Protein AF-A0A161Y459-F1 (afdb_monomer_lite)

InterPro domains:
  IPR046797 PD-(D/E)XK nuclease-like [PF20516] (4-65)

pLDDT: mean 83.08, std 14.65, range [36.06, 96.25]

Structure (mmCIF, N/CA/C/O backbone):
data_AF-A0A161Y459-F1
#
_entry.id   AF-A0A161Y459-F1
#
loop_
_atom_site.group_PDB
_atom_site.id
_atom_site.type_symbol
_atom_site.label_atom_id
_atom_site.label_alt_id
_atom_site.label_comp_id
_atom_site.label_asym_id
_atom_site.label_entity_id
_atom_site.label_seq_id
_atom_site.pdbx_PDB_ins_code
_atom_site.Cartn_x
_atom_site.Cartn_y
_atom_site.Cartn_z
_atom_site.occupancy
_atom_site.B_iso_or_equiv
_atom_site.auth_seq_id
_atom_site.auth_comp_id
_atom_site.auth_asym_id
_atom_site.auth_atom_id
_atom_site.pdbx_PDB_model_num
ATOM 1 N N . MET A 1 1 ? -22.522 8.909 16.201 1.00 36.06 1 MET A N 1
ATOM 2 C CA . MET A 1 1 ? -21.141 9.115 16.692 1.00 36.06 1 MET A CA 1
ATOM 3 C C . MET A 1 1 ? -20.185 8.462 15.694 1.00 36.06 1 MET A C 1
ATOM 5 O O . MET A 1 1 ? -19.963 7.266 15.773 1.00 36.06 1 MET A O 1
ATOM 9 N N . GLY A 1 2 ? -19.744 9.205 14.672 1.00 47.75 2 GLY A N 1
ATOM 10 C CA . GLY A 1 2 ? -18.962 8.697 13.530 1.00 47.75 2 GLY A CA 1
ATOM 11 C C . GLY A 1 2 ? -17.468 9.007 13.645 1.00 47.75 2 GLY A C 1
ATOM 12 O O . GLY A 1 2 ? -16.934 9.754 12.827 1.00 47.75 2 GLY A O 1
ATOM 13 N N . THR A 1 3 ? -16.813 8.491 14.685 1.00 52.75 3 THR A N 1
ATOM 14 C CA . THR A 1 3 ? -15.422 8.828 15.056 1.00 52.75 3 THR A CA 1
ATOM 15 C C . THR A 1 3 ? -14.385 7.781 14.643 1.00 52.75 3 THR A C 1
ATOM 17 O O . THR A 1 3 ? -13.190 8.039 14.745 1.00 52.75 3 THR A O 1
ATOM 20 N N . THR A 1 4 ? -14.804 6.627 14.127 1.00 60.09 4 THR A N 1
ATOM 21 C CA . THR A 1 4 ? -13.917 5.498 13.807 1.00 60.09 4 THR A CA 1
ATOM 22 C C . THR A 1 4 ? -12.878 5.822 12.731 1.00 60.09 4 THR A C 1
ATOM 24 O O . THR A 1 4 ? -11.723 5.440 12.850 1.00 60.09 4 THR A O 1
ATOM 27 N N . LEU A 1 5 ? -13.235 6.600 11.706 1.00 62.7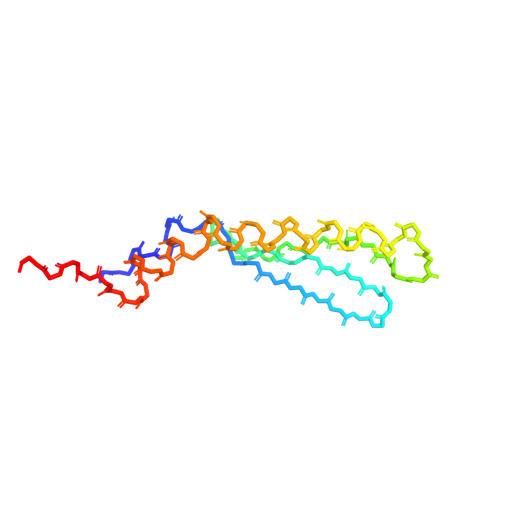5 5 LEU A N 1
ATOM 28 C CA . LEU A 1 5 ? -12.313 6.989 10.624 1.00 62.75 5 LEU A CA 1
ATOM 29 C C . LEU A 1 5 ? -11.300 8.081 11.009 1.00 62.75 5 LEU A C 1
ATOM 31 O O . LEU A 1 5 ? -10.386 8.334 10.234 1.00 62.75 5 LEU A O 1
ATOM 35 N N . ALA A 1 6 ? -11.450 8.747 12.160 1.00 67.25 6 ALA A N 1
ATOM 36 C CA . ALA A 1 6 ? -10.522 9.805 12.578 1.00 67.25 6 ALA A CA 1
ATOM 37 C C . ALA A 1 6 ? -9.154 9.258 13.024 1.00 67.25 6 ALA A C 1
ATOM 39 O O . ALA A 1 6 ? -8.165 9.981 12.990 1.00 67.25 6 ALA A O 1
ATOM 40 N N . SER A 1 7 ? -9.092 7.986 13.431 1.00 78.81 7 SER A N 1
ATOM 41 C CA . SER A 1 7 ? -7.857 7.322 13.864 1.00 78.81 7 SER A CA 1
ATOM 42 C C . SER A 1 7 ? -7.072 6.668 12.722 1.00 78.81 7 SER A C 1
ATOM 44 O O . SER A 1 7 ? -5.939 6.241 12.941 1.00 78.81 7 SER A O 1
ATOM 46 N N . LEU A 1 8 ? -7.636 6.591 11.510 1.00 85.38 8 LEU A N 1
ATOM 47 C CA . LEU A 1 8 ? -6.936 6.064 10.341 1.00 85.38 8 LEU A CA 1
ATOM 48 C C . LEU A 1 8 ? -6.212 7.209 9.608 1.00 85.38 8 LEU A C 1
ATOM 50 O O . LEU A 1 8 ? -6.870 8.161 9.188 1.00 85.38 8 LEU A O 1
ATOM 54 N N . PRO A 1 9 ? -4.884 7.134 9.398 1.00 81.81 9 PRO A N 1
ATOM 55 C CA . PRO A 1 9 ? -4.127 8.244 8.817 1.00 81.81 9 PRO A CA 1
ATOM 56 C C . PRO A 1 9 ? -4.465 8.493 7.338 1.00 81.81 9 PRO A C 1
ATOM 58 O O . PRO A 1 9 ? -4.494 9.639 6.894 1.00 81.81 9 PRO A O 1
ATOM 61 N N . PHE A 1 10 ? -4.728 7.436 6.565 1.00 87.56 10 PHE A N 1
ATOM 62 C CA . PHE A 1 10 ? -5.177 7.517 5.174 1.00 87.56 10 PHE A CA 1
ATOM 63 C C . PHE A 1 10 ? -5.805 6.198 4.716 1.00 87.56 10 PHE A C 1
ATOM 65 O O . PHE A 1 10 ? -5.557 5.140 5.297 1.00 87.56 10 PHE A O 1
ATOM 72 N N . LEU A 1 11 ? -6.570 6.257 3.625 1.00 87.62 11 LEU A N 1
ATOM 73 C CA . LEU A 1 11 ? -7.001 5.080 2.871 1.00 87.62 11 LEU A CA 1
ATOM 74 C C . LEU A 1 11 ? -6.055 4.858 1.682 1.00 87.62 11 LEU A C 1
ATOM 76 O O . LEU A 1 11 ? -5.992 5.732 0.807 1.00 87.62 11 LEU A O 1
ATOM 80 N N . PRO A 1 12 ? -5.298 3.744 1.644 1.00 89.81 12 PRO A N 1
ATOM 81 C CA . PRO A 1 12 ? -4.432 3.439 0.515 1.00 89.81 12 PRO A CA 1
ATOM 82 C C . PRO A 1 12 ? -5.226 2.946 -0.693 1.00 89.81 12 PRO A C 1
ATOM 84 O O . PRO A 1 12 ? -6.274 2.314 -0.568 1.00 89.81 12 PRO A O 1
ATOM 87 N N . GLY A 1 13 ? -4.649 3.144 -1.869 1.00 90.12 13 GLY A N 1
ATOM 88 C CA . GLY A 1 13 ? -5.046 2.493 -3.104 1.00 90.12 13 GLY A CA 1
ATOM 89 C C . GLY A 1 13 ? -3.847 2.314 -4.025 1.00 90.12 13 GLY A C 1
ATOM 90 O O . GLY A 1 13 ? -2.822 2.990 -3.901 1.00 90.12 13 GLY A O 1
ATOM 91 N N . LEU A 1 14 ? -3.989 1.390 -4.966 1.00 92.50 14 LEU A N 1
ATOM 92 C CA . LEU A 1 14 ? -2.982 1.101 -5.973 1.00 92.50 14 LEU A CA 1
ATOM 93 C C . LEU A 1 14 ? -3.632 1.198 -7.351 1.00 92.50 14 LEU A C 1
ATOM 95 O O . LEU A 1 14 ? -4.671 0.586 -7.593 1.00 92.50 14 LEU A O 1
ATOM 99 N N . ILE A 1 15 ? -3.031 1.971 -8.250 1.00 92.56 15 ILE A N 1
ATOM 100 C CA . ILE A 1 15 ? -3.493 2.102 -9.631 1.00 92.56 15 ILE A CA 1
ATOM 101 C C . ILE A 1 15 ? -2.440 1.474 -10.534 1.00 92.56 15 ILE A C 1
ATOM 103 O O . ILE A 1 15 ? -1.289 1.913 -10.538 1.00 92.56 15 ILE A O 1
ATOM 107 N N . VAL A 1 16 ? -2.858 0.483 -11.319 1.00 92.44 16 VAL A N 1
ATOM 108 C CA . VAL A 1 16 ? -2.029 -0.170 -12.335 1.00 92.44 16 VAL A CA 1
ATOM 109 C C . VAL A 1 16 ? -2.547 0.245 -13.707 1.00 92.44 16 VAL A C 1
ATOM 111 O O . VAL A 1 16 ? -3.692 -0.040 -14.056 1.00 92.44 16 VAL A O 1
ATOM 114 N N . GLN A 1 17 ? -1.727 0.969 -14.465 1.00 91.75 17 GLN A N 1
ATOM 115 C CA . GLN A 1 17 ? -2.047 1.444 -15.811 1.00 91.75 17 GLN A CA 1
ATOM 116 C C . GLN A 1 17 ? -0.945 1.007 -16.769 1.00 91.75 17 GLN A C 1
ATOM 118 O O . GLN A 1 17 ? 0.113 1.632 -16.836 1.00 91.75 17 GLN A O 1
ATOM 123 N N . SER A 1 18 ? -1.209 -0.065 -17.522 1.00 90.44 18 SER A N 1
ATOM 124 C CA . SER A 1 18 ? -0.184 -0.751 -18.314 1.00 90.44 18 SER A CA 1
ATOM 125 C C . SER A 1 18 ? 0.996 -1.130 -17.406 1.00 90.44 18 SER A C 1
ATOM 127 O O . SER A 1 18 ? 0.813 -1.781 -16.379 1.00 90.44 18 SER A O 1
ATOM 129 N N . GLU A 1 19 ? 2.195 -0.681 -17.743 1.00 88.25 19 GLU A N 1
ATOM 130 C CA . GLU A 1 19 ? 3.409 -0.870 -16.968 1.00 88.25 19 GLU A CA 1
ATOM 131 C C . GLU A 1 19 ? 3.583 0.137 -15.825 1.00 88.25 19 GLU A C 1
ATOM 133 O O . GLU A 1 19 ? 4.465 -0.064 -14.996 1.00 88.25 19 GLU A O 1
ATOM 138 N N . HIS A 1 20 ? 2.766 1.191 -15.735 1.00 92.75 20 HIS A N 1
ATOM 139 C CA . HIS A 1 20 ? 2.891 2.231 -14.714 1.00 92.75 20 HIS A CA 1
ATOM 140 C C . HIS A 1 20 ? 2.105 1.899 -13.446 1.00 92.75 20 HIS A C 1
ATOM 142 O O . HIS A 1 20 ? 0.912 1.590 -13.490 1.00 92.75 20 HIS A O 1
ATOM 148 N N . TRP A 1 21 ? 2.767 2.042 -12.301 1.00 94.50 21 TRP A N 1
ATOM 149 C CA . TRP A 1 21 ? 2.192 1.796 -10.984 1.00 94.50 21 TRP A CA 1
ATOM 150 C C . TRP A 1 21 ? 2.160 3.085 -10.177 1.00 94.50 21 TRP A C 1
ATOM 152 O O . TRP A 1 21 ? 3.155 3.809 -10.085 1.00 94.50 21 TRP A O 1
ATOM 162 N N . 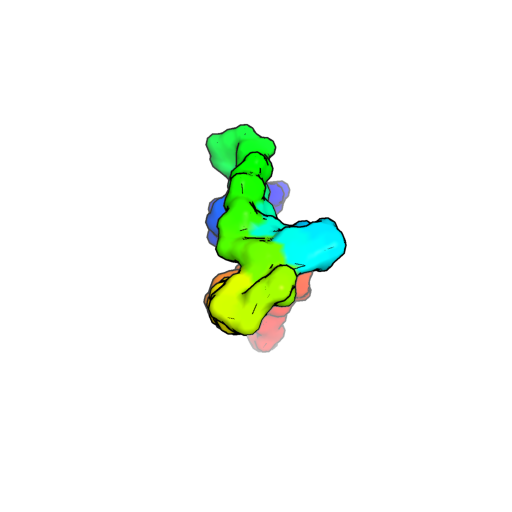TYR A 1 22 ? 1.018 3.355 -9.553 1.00 92.75 22 TYR A N 1
ATOM 163 C CA . TYR A 1 22 ? 0.822 4.527 -8.712 1.00 92.75 22 TYR A CA 1
ATOM 164 C C . TYR A 1 22 ? 0.254 4.121 -7.359 1.00 92.75 22 TYR A C 1
ATOM 166 O O . TYR A 1 22 ? -0.691 3.337 -7.277 1.00 92.75 22 TYR A O 1
ATOM 174 N N . PHE A 1 23 ? 0.800 4.715 -6.308 1.00 91.31 23 PHE A N 1
ATOM 175 C CA . PHE A 1 23 ? 0.214 4.709 -4.983 1.00 91.31 23 PHE A CA 1
ATOM 176 C C . PHE A 1 23 ? -0.729 5.902 -4.865 1.00 91.31 23 PHE A C 1
ATOM 178 O O . PHE A 1 23 ? -0.379 7.019 -5.252 1.00 91.31 23 PHE A O 1
ATOM 185 N N . VAL A 1 24 ? -1.918 5.678 -4.324 1.00 91.00 24 VAL A N 1
ATOM 186 C CA . VAL A 1 24 ? -2.822 6.754 -3.930 1.00 91.00 24 VAL A CA 1
ATOM 187 C C . VAL A 1 24 ? -3.110 6.650 -2.444 1.00 91.00 24 VAL A C 1
ATOM 189 O O . VAL A 1 24 ? -3.310 5.561 -1.918 1.00 91.00 24 VAL A O 1
ATOM 192 N N . ALA A 1 25 ? -3.125 7.789 -1.766 1.00 88.44 25 ALA A N 1
ATOM 193 C CA . ALA A 1 25 ? -3.541 7.887 -0.378 1.00 88.44 25 ALA A CA 1
ATOM 194 C C . ALA A 1 25 ? -4.573 9.000 -0.258 1.00 88.44 25 ALA A C 1
ATOM 196 O O . ALA A 1 25 ? -4.317 10.142 -0.653 1.00 88.44 25 ALA A O 1
ATOM 197 N N . THR A 1 26 ? -5.733 8.655 0.288 1.00 84.56 26 THR A N 1
ATOM 198 C CA . THR A 1 26 ? -6.802 9.618 0.559 1.00 84.56 26 THR A CA 1
ATOM 199 C C . THR A 1 26 ? -6.784 9.954 2.041 1.00 84.56 26 THR A C 1
ATOM 201 O O . THR A 1 26 ? -6.976 9.062 2.871 1.00 84.56 26 THR A O 1
ATOM 204 N N . THR A 1 27 ? -6.532 11.220 2.379 1.00 80.94 27 THR A N 1
ATOM 205 C CA . THR A 1 27 ? -6.579 11.714 3.763 1.00 80.94 27 THR A CA 1
ATOM 206 C C . THR A 1 27 ? -7.873 12.486 4.008 1.00 80.94 27 THR A C 1
ATOM 208 O O . THR A 1 27 ? -8.412 13.131 3.106 1.00 80.94 27 THR A O 1
ATOM 211 N N . ARG A 1 28 ? -8.385 12.433 5.242 1.00 66.50 28 ARG A N 1
ATOM 212 C CA . ARG A 1 28 ? -9.613 13.152 5.612 1.00 66.50 28 ARG A CA 1
ATOM 213 C C . ARG A 1 28 ? -9.371 14.633 5.892 1.00 66.50 28 ARG A C 1
ATOM 215 O O . ARG A 1 28 ? -10.233 15.441 5.580 1.00 66.50 28 ARG A O 1
ATOM 222 N N . ASP A 1 29 ? -8.193 14.980 6.410 1.00 65.75 29 ASP A N 1
ATOM 223 C CA . ASP A 1 29 ? -7.850 16.326 6.905 1.00 65.75 29 ASP A CA 1
ATOM 224 C C . ASP A 1 29 ? -7.785 17.414 5.809 1.00 65.75 29 ASP A C 1
ATOM 226 O O . ASP A 1 29 ? -7.438 18.556 6.070 1.00 65.75 29 ASP A O 1
ATOM 230 N N . AS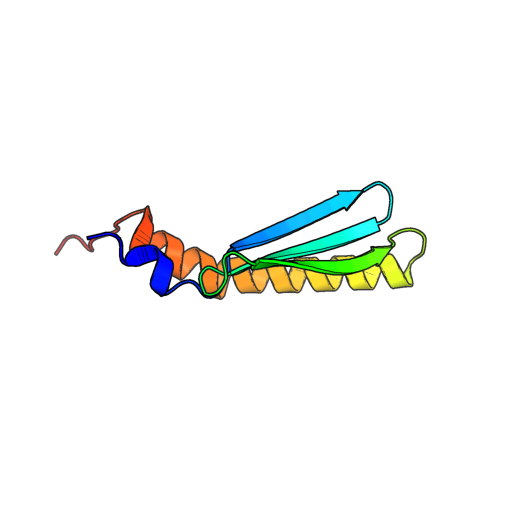N A 1 30 ? -8.102 17.067 4.556 1.00 60.00 30 ASN A N 1
ATOM 231 C CA . ASN A 1 30 ? -8.269 18.012 3.447 1.00 60.00 30 ASN A CA 1
ATOM 232 C C . ASN A 1 30 ? -9.081 17.430 2.266 1.00 60.00 30 ASN A C 1
ATOM 234 O O . ASN A 1 30 ? -9.003 17.969 1.164 1.00 60.00 30 ASN A O 1
ATOM 238 N N . GLU A 1 31 ? -9.753 16.277 2.441 1.00 67.19 31 GLU A N 1
ATOM 239 C CA . GLU A 1 31 ? -10.342 15.466 1.344 1.00 67.19 31 GLU A CA 1
ATOM 240 C C . GLU A 1 31 ? -9.385 15.255 0.150 1.00 67.19 31 GLU A C 1
ATOM 242 O O . GLU A 1 31 ? -9.778 15.051 -1.001 1.00 67.19 31 GLU A O 1
ATOM 247 N N . LYS A 1 32 ? -8.077 15.322 0.418 1.00 74.75 32 LYS A N 1
ATOM 248 C CA . LYS A 1 32 ? -7.056 15.393 -0.616 1.00 74.75 32 LYS A CA 1
ATOM 249 C C . LYS A 1 32 ? -6.591 13.988 -0.945 1.00 74.75 32 LYS A C 1
ATOM 251 O O . LYS A 1 32 ? -5.956 13.312 -0.136 1.00 74.75 32 LYS A O 1
ATOM 256 N N . THR A 1 33 ? -6.858 13.570 -2.175 1.00 80.38 33 THR A N 1
ATOM 257 C CA . THR A 1 33 ? -6.241 12.369 -2.737 1.00 80.38 33 THR A CA 1
ATOM 258 C C . THR A 1 33 ? -4.855 12.733 -3.254 1.00 80.38 33 THR A C 1
ATOM 260 O O . THR A 1 33 ? -4.718 13.514 -4.197 1.00 80.38 33 THR A O 1
ATOM 263 N N . THR A 1 34 ? -3.813 12.176 -2.641 1.00 82.69 34 THR A N 1
ATOM 264 C CA . THR A 1 34 ? -2.440 12.309 -3.141 1.00 82.69 34 THR A CA 1
ATOM 265 C C . THR A 1 34 ? -2.108 11.094 -3.995 1.00 82.69 34 THR A C 1
ATOM 267 O O . THR A 1 34 ? -2.229 9.965 -3.527 1.00 82.69 34 THR A O 1
ATOM 270 N N . LYS A 1 35 ? -1.684 11.325 -5.243 1.00 86.38 35 LYS A N 1
ATOM 271 C CA . LYS A 1 35 ? -1.215 10.289 -6.172 1.00 86.38 35 LYS A CA 1
ATOM 272 C C . LYS A 1 35 ? 0.296 10.397 -6.336 1.00 86.38 35 LYS A C 1
ATOM 274 O O . LYS A 1 35 ? 0.800 11.446 -6.727 1.00 86.38 35 LYS A O 1
ATOM 279 N N . LEU A 1 36 ? 1.000 9.304 -6.074 1.00 85.75 36 LEU A N 1
ATOM 280 C CA . LEU A 1 36 ? 2.446 9.180 -6.205 1.00 85.75 36 LEU A CA 1
ATOM 281 C C . LEU A 1 36 ? 2.769 8.086 -7.224 1.00 85.75 36 LEU A C 1
ATOM 283 O O . LEU A 1 36 ? 2.281 6.964 -7.112 1.00 85.75 36 LEU A O 1
ATOM 287 N N . ALA A 1 37 ? 3.599 8.399 -8.218 1.00 85.94 37 ALA A N 1
ATOM 288 C CA . ALA A 1 37 ? 4.157 7.374 -9.093 1.00 85.94 37 ALA A CA 1
ATOM 289 C C . ALA A 1 37 ? 5.119 6.496 -8.285 1.00 85.94 37 ALA A C 1
ATOM 291 O O . ALA A 1 37 ? 6.039 7.014 -7.653 1.00 85.94 37 ALA A O 1
ATOM 292 N N . ILE A 1 38 ? 4.885 5.184 -8.294 1.00 87.38 38 ILE A N 1
ATOM 293 C CA . ILE A 1 38 ? 5.799 4.220 -7.685 1.00 87.38 38 ILE A CA 1
ATOM 294 C C . ILE A 1 38 ? 6.949 4.011 -8.656 1.00 87.38 38 ILE A C 1
ATOM 296 O O . ILE A 1 38 ? 8.076 4.369 -8.344 1.00 87.38 38 ILE A O 1
ATOM 300 N N . GLU A 1 39 ? 6.648 3.444 -9.823 1.00 90.31 39 GLU A N 1
ATOM 301 C CA . GLU A 1 39 ? 7.592 3.178 -10.905 1.00 90.31 39 GLU A CA 1
ATOM 302 C C . GLU A 1 39 ? 6.855 2.602 -12.123 1.00 90.31 39 GLU A C 1
ATOM 304 O O . GLU A 1 39 ? 5.646 2.348 -12.090 1.00 90.31 39 GLU A O 1
ATOM 309 N N . THR A 1 40 ? 7.609 2.361 -13.194 1.00 83.12 40 THR A N 1
ATOM 310 C CA . THR A 1 40 ? 7.200 1.484 -14.296 1.00 83.12 40 THR A CA 1
ATOM 311 C C . THR A 1 40 ? 7.755 0.062 -14.136 1.00 83.12 40 THR A C 1
ATOM 313 O O . THR A 1 40 ? 8.840 -0.141 -13.604 1.00 83.12 40 THR A O 1
ATOM 316 N N . THR A 1 41 ? 7.028 -0.938 -14.623 1.00 88.56 41 THR A N 1
ATOM 317 C CA . THR A 1 41 ? 7.457 -2.344 -14.731 1.00 88.56 41 THR A CA 1
ATOM 318 C C . THR A 1 41 ? 8.096 -2.666 -16.086 1.00 88.56 41 THR A C 1
ATOM 320 O O . THR A 1 41 ? 8.462 -3.813 -16.324 1.00 88.56 41 THR A O 1
ATOM 323 N N . SER A 1 42 ? 8.317 -1.653 -16.935 1.00 89.44 42 SER A N 1
ATOM 324 C CA . SER A 1 42 ?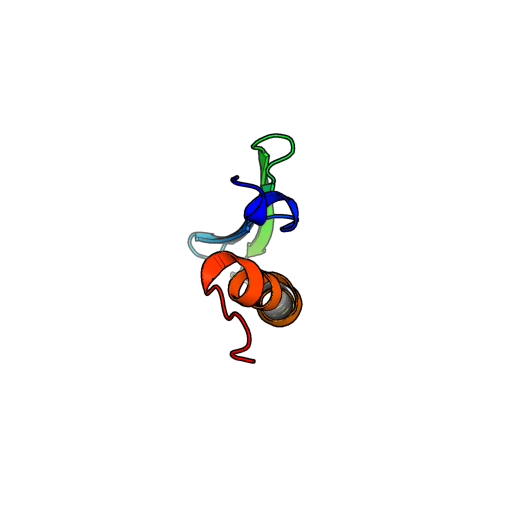 8.959 -1.769 -18.257 1.00 89.44 42 SER A CA 1
ATOM 325 C C . SER A 1 42 ? 10.397 -2.283 -18.223 1.00 89.44 42 SER A C 1
ATOM 327 O O . SER A 1 42 ? 10.952 -2.710 -19.233 1.00 89.44 42 SER A O 1
ATOM 329 N N . ASN A 1 43 ? 11.036 -2.209 -17.055 1.00 92.38 43 ASN A N 1
ATOM 330 C CA . ASN A 1 43 ? 12.399 -2.656 -16.834 1.00 92.38 43 ASN A CA 1
ATOM 331 C C . ASN A 1 43 ? 12.535 -3.329 -15.466 1.00 92.38 43 ASN A C 1
ATOM 333 O O . ASN A 1 43 ? 11.814 -3.021 -14.515 1.00 92.38 43 ASN A O 1
ATOM 337 N N . THR A 1 44 ? 13.527 -4.210 -15.346 1.00 92.44 44 THR A N 1
ATOM 338 C CA . THR A 1 44 ? 13.762 -5.028 -14.149 1.00 92.44 44 THR A CA 1
ATOM 339 C C . THR A 1 44 ? 13.935 -4.194 -12.878 1.00 92.44 44 THR A C 1
ATOM 341 O O . THR A 1 44 ? 13.406 -4.542 -11.824 1.00 92.44 44 THR A O 1
ATOM 344 N N . ARG A 1 45 ? 14.643 -3.058 -12.955 1.00 92.56 45 ARG A N 1
ATOM 345 C CA . ARG A 1 45 ? 14.857 -2.175 -11.797 1.00 92.56 45 ARG A CA 1
ATOM 346 C C . ARG A 1 45 ? 13.544 -1.569 -11.304 1.00 92.56 45 ARG A C 1
ATOM 348 O O . ARG A 1 45 ? 13.325 -1.488 -10.096 1.00 92.56 45 ARG A O 1
ATOM 355 N N . GLY A 1 46 ? 12.693 -1.146 -12.229 1.00 90.81 46 GLY A N 1
ATOM 356 C CA . GLY A 1 46 ? 11.369 -0.628 -11.932 1.00 90.81 46 GLY A CA 1
ATOM 357 C C . GLY A 1 46 ? 10.445 -1.705 -11.360 1.00 90.81 46 GLY A C 1
ATOM 358 O O . GLY A 1 46 ? 9.809 -1.473 -10.334 1.00 90.81 46 GLY A O 1
ATOM 359 N N . ALA A 1 47 ? 10.495 -2.929 -11.895 1.00 92.69 47 ALA A N 1
ATOM 360 C CA . ALA A 1 47 ? 9.778 -4.073 -11.331 1.00 92.69 47 ALA A CA 1
ATOM 361 C C . ALA A 1 47 ? 10.164 -4.349 -9.865 1.00 92.69 47 ALA A C 1
ATOM 363 O O . ALA A 1 47 ? 9.283 -4.483 -9.017 1.00 92.69 47 ALA A O 1
ATOM 364 N N . TYR A 1 48 ? 11.457 -4.339 -9.521 1.00 95.31 48 TYR A N 1
ATOM 365 C CA . TYR A 1 48 ? 11.890 -4.494 -8.124 1.00 95.31 48 TYR A CA 1
ATOM 366 C C . TYR A 1 48 ? 11.389 -3.371 -7.206 1.00 95.31 48 TYR A C 1
ATOM 368 O O . TYR A 1 48 ? 11.034 -3.630 -6.055 1.00 95.31 48 TYR A O 1
ATOM 376 N N . ARG A 1 49 ? 11.333 -2.127 -7.694 1.00 93.69 49 ARG A N 1
ATOM 377 C CA . ARG A 1 49 ? 10.790 -0.992 -6.928 1.00 93.69 49 ARG A CA 1
ATOM 378 C C . ARG A 1 49 ? 9.291 -1.145 -6.682 1.00 93.69 49 ARG A C 1
ATOM 380 O O . ARG A 1 49 ? 8.852 -0.924 -5.555 1.00 93.69 49 ARG A O 1
ATOM 387 N N . VAL A 1 50 ? 8.541 -1.585 -7.693 1.00 93.94 50 VAL A N 1
ATOM 388 C CA . VAL A 1 50 ? 7.111 -1.899 -7.565 1.00 93.94 50 VAL A CA 1
ATOM 389 C C . VAL A 1 50 ? 6.890 -3.022 -6.556 1.00 93.94 50 VAL A C 1
ATOM 391 O O . VAL A 1 50 ? 6.109 -2.847 -5.624 1.00 93.94 50 VAL A O 1
ATOM 394 N N . ILE A 1 51 ? 7.627 -4.131 -6.667 1.00 95.12 51 ILE A N 1
ATOM 395 C CA . ILE A 1 51 ? 7.533 -5.254 -5.721 1.00 95.12 51 ILE A CA 1
ATOM 396 C C . ILE A 1 51 ? 7.811 -4.783 -4.290 1.00 95.12 51 ILE A C 1
ATOM 398 O O . ILE A 1 51 ? 7.029 -5.074 -3.386 1.00 95.12 51 ILE A O 1
ATOM 402 N N . ARG A 1 52 ? 8.878 -4.004 -4.077 1.00 95.31 52 ARG A N 1
ATOM 403 C CA . ARG A 1 52 ? 9.218 -3.477 -2.749 1.00 95.31 52 ARG A CA 1
ATOM 404 C C . ARG A 1 52 ? 8.127 -2.561 -2.192 1.00 95.31 52 ARG A C 1
ATOM 406 O O . ARG A 1 52 ? 7.836 -2.622 -1.000 1.00 95.31 52 ARG A O 1
ATOM 413 N N . ALA A 1 53 ? 7.515 -1.728 -3.034 1.00 93.88 53 ALA A N 1
ATOM 414 C CA . ALA A 1 53 ? 6.403 -0.874 -2.626 1.00 93.88 53 ALA A CA 1
ATOM 415 C C . ALA A 1 53 ? 5.167 -1.695 -2.222 1.00 93.88 53 ALA A C 1
ATOM 417 O O . ALA A 1 53 ? 4.550 -1.392 -1.203 1.00 93.88 53 ALA A O 1
ATOM 418 N N . ILE A 1 54 ? 4.844 -2.761 -2.962 1.00 94.44 54 ILE A N 1
ATOM 419 C CA . ILE A 1 54 ? 3.742 -3.678 -2.627 1.00 94.44 54 ILE A CA 1
ATOM 420 C C . ILE A 1 54 ? 4.020 -4.402 -1.308 1.00 94.44 54 ILE A C 1
ATOM 422 O O . ILE A 1 54 ? 3.140 -4.461 -0.457 1.00 94.44 54 ILE A O 1
ATOM 426 N N . GLN A 1 55 ? 5.239 -4.908 -1.104 1.00 96.25 55 GLN A N 1
ATOM 427 C CA . GLN A 1 55 ? 5.634 -5.557 0.152 1.00 96.25 55 GLN A CA 1
ATOM 428 C C . GLN A 1 55 ? 5.483 -4.612 1.346 1.00 96.25 55 GLN A C 1
ATOM 430 O O . GLN A 1 55 ? 4.960 -5.001 2.388 1.00 96.25 55 GLN A O 1
ATOM 435 N N . TYR A 1 56 ? 5.898 -3.355 1.182 1.00 95.19 56 TYR A N 1
ATOM 436 C CA . TYR A 1 56 ? 5.730 -2.345 2.219 1.00 95.19 56 TYR A CA 1
ATOM 437 C C . TYR A 1 56 ? 4.253 -2.022 2.477 1.00 95.19 56 TYR A C 1
ATOM 439 O O . TYR A 1 56 ? 3.844 -1.890 3.629 1.00 95.19 56 TYR A O 1
ATOM 447 N N . LEU A 1 57 ? 3.436 -1.938 1.422 1.00 94.06 57 LEU A N 1
ATOM 448 C CA . LEU A 1 57 ? 2.002 -1.702 1.554 1.00 94.06 57 LEU A CA 1
ATOM 449 C C . LEU A 1 57 ? 1.284 -2.874 2.235 1.00 94.06 57 LEU A C 1
ATOM 451 O O . LEU A 1 57 ? 0.402 -2.634 3.052 1.00 94.06 57 LEU A O 1
ATOM 455 N N . ALA A 1 58 ? 1.672 -4.115 1.939 1.00 94.12 58 ALA A N 1
ATOM 456 C CA . ALA A 1 58 ? 1.145 -5.306 2.601 1.00 94.12 58 ALA A CA 1
ATOM 457 C C . ALA A 1 58 ? 1.477 -5.293 4.099 1.00 94.12 58 ALA A C 1
ATOM 459 O O . ALA A 1 58 ? 0.575 -5.388 4.927 1.00 94.12 58 ALA A O 1
ATOM 460 N N . TRP A 1 59 ? 2.745 -5.044 4.445 1.00 96.19 59 TRP A N 1
ATOM 461 C CA . TRP A 1 59 ? 3.162 -4.879 5.838 1.00 96.19 59 TRP A CA 1
ATOM 462 C C . TRP A 1 59 ? 2.361 -3.782 6.552 1.00 96.19 59 TRP A C 1
ATOM 464 O O . TRP A 1 59 ? 1.885 -3.984 7.669 1.00 96.19 59 TRP A O 1
ATOM 474 N N . TRP A 1 60 ? 2.164 -2.627 5.911 1.00 94.62 60 TRP A N 1
ATOM 475 C CA . TRP A 1 60 ? 1.367 -1.540 6.481 1.00 94.62 60 TRP A CA 1
ATOM 476 C C . TRP A 1 60 ? -0.108 -1.933 6.644 1.00 94.62 60 TRP A C 1
ATOM 478 O O . TRP A 1 60 ? -0.730 -1.620 7.660 1.00 94.62 60 TRP A O 1
ATOM 488 N N . ALA A 1 61 ? -0.677 -2.644 5.668 1.00 92.62 61 ALA A N 1
ATOM 489 C CA . ALA A 1 61 ? -2.056 -3.108 5.730 1.00 92.62 61 ALA A CA 1
ATOM 490 C C . ALA A 1 61 ? -2.272 -4.082 6.898 1.00 92.62 61 ALA A C 1
ATOM 492 O O . ALA A 1 61 ? -3.268 -3.971 7.608 1.00 92.62 61 ALA A O 1
ATOM 493 N N . GLU A 1 62 ? -1.325 -4.983 7.145 1.00 94.12 62 GLU A N 1
ATOM 494 C CA . GLU A 1 62 ? -1.384 -5.939 8.255 1.00 94.12 62 GLU A CA 1
ATOM 495 C C . GLU A 1 62 ? -1.156 -5.275 9.619 1.00 94.12 62 GLU A C 1
ATOM 497 O O . GLU A 1 62 ? -1.853 -5.580 10.585 1.00 94.12 62 GLU A O 1
ATOM 502 N N . THR A 1 63 ? -0.203 -4.345 9.711 1.00 94.12 63 THR A N 1
ATOM 503 C CA . THR A 1 63 ? 0.201 -3.747 10.996 1.00 94.12 63 THR A CA 1
ATOM 504 C C . THR A 1 63 ? -0.623 -2.534 11.412 1.00 94.12 63 THR A C 1
ATOM 506 O O . THR A 1 63 ? -0.693 -2.238 12.601 1.00 94.12 63 THR A O 1
ATOM 509 N N . VAL A 1 64 ? -1.255 -1.829 10.470 1.00 92.50 64 VAL A N 1
ATOM 510 C CA . VAL A 1 64 ? -2.004 -0.591 10.746 1.00 92.50 64 VAL A CA 1
ATOM 511 C C . VAL A 1 64 ? -3.467 -0.739 10.353 1.00 92.50 64 VAL A C 1
ATOM 513 O O . VAL A 1 64 ? -4.351 -0.618 11.203 1.00 92.50 64 VAL A O 1
ATOM 516 N N . TYR A 1 65 ? -3.739 -1.008 9.073 1.00 91.00 65 TYR A N 1
ATOM 517 C CA . TYR A 1 65 ? -5.115 -1.026 8.574 1.00 91.00 65 TYR A CA 1
ATOM 518 C C . TYR A 1 65 ? -5.943 -2.147 9.197 1.00 91.00 65 TYR A C 1
ATOM 520 O O . TYR A 1 65 ? -7.076 -1.899 9.594 1.00 91.00 65 TYR A O 1
ATOM 528 N N . LEU A 1 66 ? -5.393 -3.356 9.323 1.00 90.12 66 LEU A N 1
ATOM 529 C CA . LEU A 1 66 ? -6.108 -4.500 9.879 1.00 90.12 66 LEU A CA 1
ATOM 530 C C . LEU A 1 66 ? -6.470 -4.277 11.351 1.00 90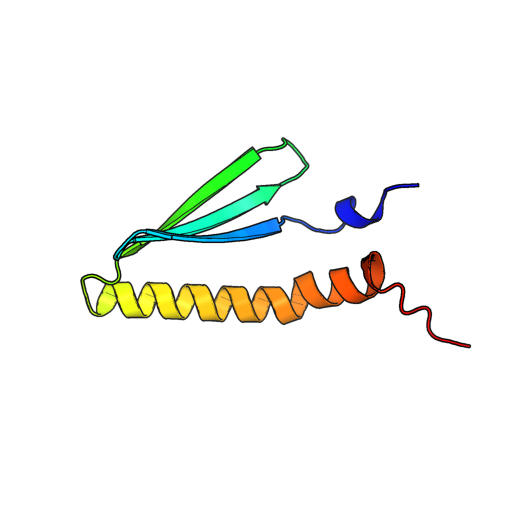.12 66 LEU A C 1
ATOM 532 O O . LEU A 1 66 ? -7.619 -4.494 11.725 1.00 90.12 66 LEU A O 1
ATOM 536 N N . LEU A 1 67 ? -5.535 -3.782 12.171 1.00 89.56 67 LEU A N 1
ATOM 537 C CA . LEU A 1 67 ? -5.811 -3.449 13.576 1.00 89.56 67 LEU A CA 1
ATOM 538 C C . LEU A 1 67 ? -6.929 -2.408 13.692 1.00 89.56 67 LEU A C 1
ATOM 540 O O . LEU A 1 67 ? -7.856 -2.555 14.497 1.00 89.56 67 LEU A O 1
ATOM 544 N N . TRP A 1 68 ? -6.873 -1.378 12.845 1.00 90.19 68 TRP A N 1
ATOM 545 C CA . TRP A 1 68 ? -7.937 -0.390 12.753 1.00 90.19 68 TRP A CA 1
ATOM 546 C C . TRP A 1 68 ? -9.265 -1.032 12.317 1.00 90.19 68 TRP A C 1
ATOM 548 O O . TRP A 1 68 ? -10.283 -0.821 12.971 1.00 90.19 68 TRP A O 1
ATOM 558 N N . PHE A 1 69 ? -9.270 -1.854 11.269 1.00 88.31 69 PHE A N 1
ATOM 559 C CA . PHE A 1 69 ? -10.463 -2.490 10.708 1.00 88.31 69 PHE A CA 1
ATOM 560 C C . PHE A 1 69 ? -11.155 -3.417 11.713 1.00 88.31 69 PHE A C 1
ATOM 562 O O . PHE A 1 69 ? -12.372 -3.335 11.890 1.00 88.31 69 PHE A O 1
ATOM 569 N N . LEU A 1 70 ? -10.388 -4.243 12.427 1.00 88.56 70 LEU A N 1
ATOM 570 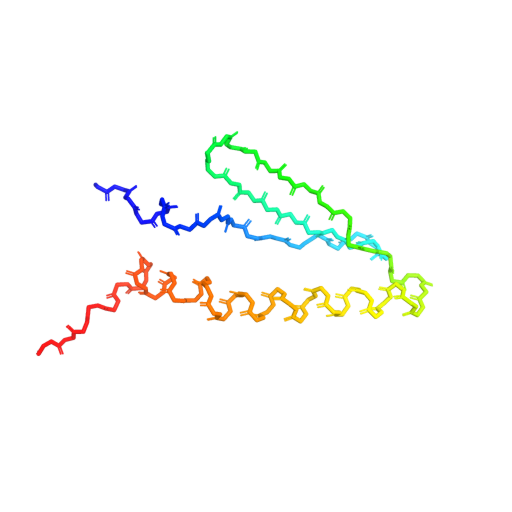C CA . LEU A 1 70 ? -10.905 -5.127 13.474 1.00 88.56 70 LEU A CA 1
ATOM 571 C C . LEU A 1 70 ? -11.602 -4.330 14.585 1.00 88.56 70 LEU A C 1
ATOM 573 O O . LEU A 1 70 ? -12.722 -4.657 14.979 1.00 88.56 70 LEU A O 1
ATOM 577 N N . SER A 1 71 ? -10.963 -3.249 15.032 1.00 86.44 71 SER A N 1
ATOM 578 C CA . SER A 1 71 ? -11.450 -2.423 16.142 1.00 86.44 71 SER A CA 1
ATOM 579 C C . SER A 1 71 ? -12.666 -1.570 15.763 1.00 86.44 71 SER A C 1
ATOM 581 O O . SER A 1 71 ? -13.530 -1.305 16.595 1.00 86.44 71 SER A O 1
ATOM 583 N N . ASN A 1 72 ? -12.733 -1.113 14.511 1.00 85.19 72 ASN A N 1
ATOM 584 C CA . ASN A 1 72 ? -13.658 -0.057 14.095 1.00 85.19 72 ASN A CA 1
ATOM 585 C C . ASN A 1 72 ? -14.782 -0.530 13.167 1.00 85.19 72 ASN A C 1
ATOM 587 O O . ASN A 1 72 ? -15.849 0.081 13.162 1.00 85.19 72 ASN A O 1
ATOM 591 N N . VAL A 1 73 ? -14.542 -1.564 12.357 1.00 84.56 73 VAL A N 1
ATOM 592 C CA . VAL A 1 73 ? -15.502 -2.054 11.355 1.00 84.56 73 VAL A CA 1
ATOM 593 C C . VAL A 1 73 ? -16.124 -3.368 11.791 1.00 84.56 73 VAL A C 1
ATOM 595 O O . VAL A 1 73 ? -17.341 -3.511 11.730 1.00 84.56 73 VAL A O 1
ATOM 598 N N . LEU A 1 74 ? -15.309 -4.320 12.246 1.00 82.81 74 LEU A N 1
ATOM 599 C CA . LEU A 1 74 ? -15.815 -5.635 12.637 1.00 82.81 74 LEU A CA 1
ATOM 600 C C . LEU A 1 74 ? -16.457 -5.645 14.028 1.00 82.81 74 LEU A C 1
ATOM 602 O O . LEU A 1 74 ? -17.218 -6.563 14.319 1.00 82.81 74 LEU A O 1
ATOM 606 N N . THR A 1 75 ? -16.223 -4.624 14.866 1.00 67.94 75 THR A N 1
ATOM 607 C CA . THR A 1 75 ? -16.749 -4.564 16.245 1.00 67.94 75 THR A CA 1
ATOM 608 C C . THR A 1 75 ? -16.562 -5.899 16.965 1.00 67.94 75 THR A C 1
ATOM 610 O O . THR A 1 75 ? -17.501 -6.447 17.541 1.00 67.94 75 THR A O 1
ATOM 613 N N . LEU A 1 76 ? -15.341 -6.440 16.934 1.00 60.47 76 LEU A N 1
ATOM 614 C CA . LEU A 1 76 ? -14.962 -7.492 17.871 1.00 60.47 76 LEU A CA 1
ATOM 615 C C . LEU A 1 76 ? -14.903 -6.850 19.262 1.00 60.47 76 LEU A C 1
ATOM 617 O O . LEU A 1 76 ? -13.849 -6.446 19.740 1.00 60.47 76 LEU A O 1
ATOM 621 N N . LYS A 1 77 ? -16.072 -6.681 19.886 1.00 51.78 77 LYS A N 1
ATOM 622 C CA . LYS A 1 77 ? -16.154 -6.608 21.338 1.00 51.78 77 LYS A CA 1
ATOM 623 C C . LYS A 1 77 ? -15.701 -7.975 21.817 1.00 51.78 77 LYS A C 1
ATOM 625 O O . LYS A 1 77 ? -16.349 -8.968 21.489 1.00 51.78 77 LYS A O 1
ATOM 630 N N . GLU A 1 78 ? -14.581 -8.019 22.527 1.00 50.88 78 GLU A N 1
ATOM 631 C CA . GLU A 1 78 ? -14.262 -9.177 23.351 1.00 50.88 78 GLU A CA 1
ATOM 632 C C . GLU A 1 78 ? -15.511 -9.491 24.179 1.00 50.88 78 GLU A C 1
ATOM 634 O O . GLU A 1 78 ? -16.059 -8.623 24.864 1.00 50.88 78 GLU A O 1
ATOM 639 N N . VAL A 1 79 ? -16.039 -10.697 23.977 1.00 47.62 79 VAL A N 1
ATOM 640 C CA . VAL A 1 79 ? -17.073 -11.255 24.836 1.00 47.62 79 VAL A CA 1
ATOM 641 C C . VAL A 1 79 ? -16.370 -11.524 26.160 1.00 47.62 79 VAL A C 1
ATOM 643 O O . VAL A 1 79 ? -15.485 -12.376 26.217 1.00 47.62 79 VAL A O 1
ATOM 646 N N . GLU A 1 80 ? -16.715 -10.704 27.149 1.00 38.34 80 GLU A N 1
ATOM 647 C CA . GLU A 1 80 ? -16.393 -10.875 28.568 1.00 38.34 80 GLU A CA 1
ATOM 648 C C . GLU A 1 80 ? -16.935 -12.208 29.105 1.00 38.34 80 GLU A C 1
ATOM 650 O O . GLU A 1 80 ? -18.061 -12.597 28.703 1.00 38.34 80 GLU A O 1
#

Organism: NCBI:txid708197

Foldseek 3Di:
DPCLCVQAQWDWDWDDDPQWIWIWTQGPVVSDIDIGTQAGPPDPVRVVSVVVVVVVVVVCCVPPVVVSCVVRPVVPPPDD

Sequence (80 aa):
MGTTLASLPFLPGLIVQSEHWYFVATTRDNEKTTKLAIETTSNTRGAYRVIRAIQYLAWWAETVYLLWFLSNVLTLKEVE

Secondary structure (DSSP, 8-state):
---GGGG---EEEEEEETTEEEEEEE-STT--EEEEEEEESSSHHHHHHHHHHHHHHHHHIIIIIHHHHHHHTS------

Radius of gyration: 15.78 Å; chains: 1; bounding box: 36×29×47 Å